Protein AF-A0A955QMR6-F1 (afdb_monomer)

Foldseek 3Di:
DDDDDDDDDPVDAEEAEDEDQDDDPDDDCLVVLVVQVVCCVVPVHHYAYDYPVQVVLLCVLQVVPPVSSVVSSVVVSVVCVVPSDNPDHDDNDPPD

Solvent-accessible surface area (backbone atoms only — not comparable to full-atom values): 6108 Å² total; per-residue (Å²): 133,88,80,78,86,79,86,83,81,79,92,56,75,48,83,44,78,47,78,40,91,70,76,69,90,70,77,88,55,63,65,58,47,50,50,43,51,49,50,24,71,75,67,64,30,46,68,42,73,34,28,62,67,53,51,51,46,45,49,58,66,18,72,84,38,68,71,45,38,53,51,50,52,51,53,50,51,52,50,33,69,72,69,71,48,71,90,72,79,76,78,78,74,84,81,125

Radius of gyration: 14.84 Å; Cα contacts (8 Å, |Δi|>4): 87; chains: 1; bounding box: 34×36×44 Å

Secondary structure (DSSP, 8-state):
--PPPPPP--SS--EEEEEES---SSS--HHHHHHHHHHHHHHS-EEEEEEHHHHHHHHHHTTT-HHHHHHHHHHHHHHHHHH--S----------

Mean predicted aligned error: 5.59 Å

Nearest PDB structures (foldseek):
  2v4u-assembly1_A  TM=4.305E-01  e=6.787E-01  Homo sapiens
  4ist-assembly1_A  TM=3.158E-01  e=4.558E-01  Kluyveromyces lactis
  3p0i-assembly2_B  TM=3.791E-01  e=2.395E+00  Leishmania major
  5i8i-assembly2_D  TM=3.151E-01  e=1.608E+00  Kluyveromyces lactis NRRL Y-1140

Structure (mmCIF, N/CA/C/O backbone):
data_AF-A0A955QMR6-F1
#
_entry.id   AF-A0A955QMR6-F1
#
loop_
_atom_site.group_PDB
_atom_site.id
_atom_site.type_symbol
_atom_site.label_atom_id
_atom_site.label_alt_id
_atom_site.label_comp_id
_atom_site.label_asym_id
_atom_site.label_entity_id
_atom_site.label_seq_id
_atom_site.pdbx_PDB_ins_code
_atom_site.Cartn_x
_atom_site.Cartn_y
_atom_site.Cartn_z
_atom_site.occupancy
_atom_site.B_iso_or_equiv
_atom_site.auth_seq_id
_atom_site.auth_comp_id
_atom_site.auth_asym_id
_atom_site.auth_atom_id
_atom_site.pdbx_PDB_model_num
ATOM 1 N N . MET A 1 1 ? -3.778 -8.065 33.644 1.00 49.91 1 MET A N 1
ATOM 2 C CA . MET A 1 1 ? -4.652 -7.388 32.661 1.00 49.91 1 MET A CA 1
ATOM 3 C C . MET A 1 1 ? -5.503 -8.450 31.983 1.00 49.91 1 MET A C 1
ATOM 5 O O . MET A 1 1 ? -4.929 -9.408 31.484 1.00 49.91 1 MET A O 1
ATOM 9 N N . LYS A 1 2 ? -6.838 -8.349 32.013 1.00 61.84 2 LYS A N 1
ATOM 10 C CA . LYS A 1 2 ? -7.695 -9.175 31.147 1.00 61.84 2 LYS A CA 1
ATOM 11 C C . LYS A 1 2 ? -7.784 -8.448 29.806 1.00 61.84 2 LYS A C 1
ATOM 13 O O . LYS A 1 2 ? -8.230 -7.307 29.782 1.00 61.84 2 LYS A O 1
ATOM 18 N N . GLY A 1 3 ? -7.258 -9.052 28.744 1.00 76.69 3 GLY A N 1
ATOM 19 C CA . GLY A 1 3 ? -7.376 -8.504 27.395 1.00 76.69 3 GLY A CA 1
ATOM 20 C C . GLY A 1 3 ? -8.822 -8.597 26.917 1.00 76.69 3 GLY A C 1
ATOM 21 O O . GLY A 1 3 ? -9.504 -9.576 27.215 1.00 76.69 3 GLY A O 1
ATOM 22 N N . ASN A 1 4 ? -9.284 -7.581 26.195 1.00 82.38 4 ASN A N 1
ATOM 23 C CA . ASN A 1 4 ? -10.567 -7.643 25.505 1.00 82.38 4 ASN A CA 1
ATOM 24 C C . ASN A 1 4 ? -10.408 -8.466 24.223 1.00 82.38 4 ASN A C 1
ATOM 26 O O . ASN A 1 4 ? -9.398 -8.346 23.528 1.00 82.38 4 ASN A O 1
ATOM 30 N N . THR A 1 5 ? -11.402 -9.292 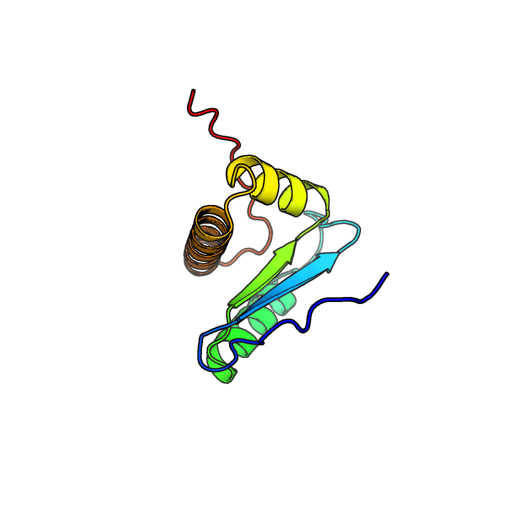23.903 1.00 84.12 5 THR A N 1
ATOM 31 C CA . THR A 1 5 ? -11.444 -10.026 22.636 1.00 84.12 5 THR A CA 1
ATOM 32 C C . THR A 1 5 ? -11.680 -9.042 21.494 1.00 84.12 5 THR A C 1
ATOM 34 O O . THR A 1 5 ? -12.655 -8.293 21.513 1.00 84.12 5 THR A O 1
ATOM 37 N N . LEU A 1 6 ? -10.786 -9.036 20.504 1.00 82.12 6 LEU A N 1
ATOM 38 C CA . LEU A 1 6 ? -10.943 -8.232 19.296 1.00 82.12 6 LEU A CA 1
ATOM 39 C C . LEU A 1 6 ? -11.729 -9.042 18.259 1.00 82.12 6 LEU A C 1
ATOM 41 O O . LEU A 1 6 ? -11.309 -10.140 17.894 1.00 82.12 6 LEU A O 1
ATOM 45 N N . SER A 1 7 ? -12.858 -8.515 17.788 1.00 84.94 7 SER A N 1
ATOM 46 C CA . SER A 1 7 ? -13.572 -9.111 16.656 1.00 84.94 7 SER A CA 1
ATOM 47 C C . SER A 1 7 ? -12.843 -8.752 15.366 1.00 84.94 7 SER A C 1
ATOM 49 O O . SER A 1 7 ? -12.648 -7.572 15.082 1.00 84.94 7 SER A O 1
ATOM 51 N N . LEU A 1 8 ? -12.437 -9.758 14.593 1.00 80.94 8 LEU A N 1
ATOM 52 C CA . LEU A 1 8 ? -11.836 -9.546 13.280 1.00 80.94 8 LEU A CA 1
ATOM 53 C C . LEU A 1 8 ? -12.939 -9.382 12.231 1.00 80.94 8 LEU A C 1
ATOM 55 O O . LEU A 1 8 ? -13.877 -10.175 12.189 1.00 80.94 8 LEU A O 1
ATOM 59 N N . VAL A 1 9 ? -12.805 -8.365 11.385 1.00 83.38 9 VAL A N 1
ATOM 60 C CA . VAL A 1 9 ? -13.647 -8.146 10.203 1.00 83.38 9 VAL A CA 1
ATOM 6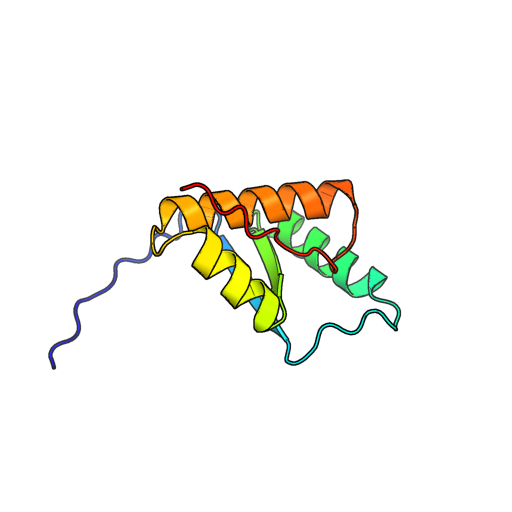1 C C . VAL A 1 9 ? -12.844 -8.646 9.006 1.00 83.38 9 VAL A C 1
ATOM 63 O O . VAL A 1 9 ? -11.831 -8.047 8.655 1.00 83.38 9 VAL A O 1
ATOM 66 N N . LEU A 1 10 ? -13.228 -9.798 8.455 1.00 84.94 10 LEU A N 1
ATOM 67 C CA . LEU A 1 10 ? -12.489 -10.494 7.385 1.00 84.94 10 LEU A CA 1
ATOM 68 C C . LEU A 1 10 ? -13.294 -10.605 6.081 1.00 84.94 10 LEU A C 1
ATOM 70 O O . LEU A 1 10 ? -12.822 -11.191 5.112 1.00 84.94 10 LEU A O 1
ATOM 74 N N . ASP A 1 11 ? -14.514 -10.073 6.067 1.00 89.62 11 ASP A N 1
ATOM 75 C CA . ASP A 1 11 ? -15.421 -10.018 4.918 1.00 89.62 11 ASP A CA 1
ATOM 76 C C . ASP A 1 11 ? -15.228 -8.754 4.061 1.00 89.62 11 ASP A C 1
ATOM 78 O O . ASP A 1 11 ? -15.875 -8.597 3.027 1.00 89.62 11 ASP A O 1
ATOM 82 N N . GLN A 1 12 ? -14.319 -7.867 4.468 1.00 88.69 12 GLN A N 1
ATOM 83 C CA . GLN A 1 12 ? -13.949 -6.650 3.750 1.00 88.69 12 GLN A CA 1
ATOM 84 C C . GLN A 1 12 ? -12.510 -6.746 3.224 1.00 88.69 12 GLN A C 1
ATOM 86 O O . GLN A 1 12 ? -11.692 -7.452 3.823 1.00 88.69 12 GLN A O 1
ATOM 91 N N . PRO A 1 13 ? -12.171 -6.030 2.132 1.00 92.56 13 PRO A N 1
ATOM 92 C CA . PRO A 1 13 ? -10.796 -5.945 1.655 1.00 92.56 13 PRO A CA 1
ATOM 93 C C . PRO A 1 13 ? -9.842 -5.489 2.759 1.00 92.56 13 PRO A C 1
ATOM 95 O O . PRO A 1 13 ? -10.064 -4.473 3.415 1.00 92.56 13 PRO A O 1
ATOM 98 N N . LEU A 1 14 ? -8.758 -6.232 2.949 1.00 93.81 14 LEU A N 1
ATOM 99 C CA . LEU A 1 14 ? -7.767 -5.948 3.979 1.00 93.81 14 LEU A CA 1
ATOM 100 C C . LEU A 1 14 ? -6.661 -5.033 3.451 1.00 93.81 14 LEU A C 1
ATOM 102 O O . LEU A 1 14 ? -6.221 -5.150 2.306 1.00 93.81 14 LEU A O 1
ATOM 106 N N . HIS A 1 15 ? -6.136 -4.188 4.337 1.00 95.19 15 HIS A N 1
ATOM 107 C CA . HIS A 1 15 ? -4.887 -3.464 4.126 1.00 95.19 15 HIS A CA 1
ATOM 108 C C . HIS A 1 15 ? -3.715 -4.271 4.695 1.00 95.19 15 HIS A C 1
ATOM 110 O O . HIS A 1 15 ? -3.532 -4.363 5.908 1.00 95.19 15 HIS A O 1
ATOM 116 N N . CYS A 1 16 ? -2.895 -4.849 3.821 1.00 95.12 16 CYS A N 1
ATOM 117 C CA . CYS A 1 16 ? -1.653 -5.515 4.191 1.00 95.12 16 CYS A CA 1
ATOM 118 C C . CYS A 1 16 ? -0.493 -4.515 4.130 1.00 95.12 16 CYS A C 1
ATOM 120 O O . CYS A 1 16 ? -0.213 -3.953 3.072 1.00 95.12 16 CYS A O 1
ATOM 122 N N . ILE A 1 17 ? 0.180 -4.289 5.259 1.00 95.06 17 ILE A N 1
ATOM 123 C CA . ILE A 1 17 ? 1.326 -3.381 5.358 1.00 95.06 17 ILE A CA 1
ATOM 124 C C . ILE A 1 17 ? 2.604 -4.203 5.500 1.00 95.06 17 ILE A C 1
ATOM 126 O O . ILE A 1 17 ? 2.812 -4.878 6.507 1.00 95.06 17 ILE A O 1
ATOM 130 N N . VAL A 1 18 ? 3.474 -4.106 4.498 1.00 93.94 18 VAL A N 1
ATOM 131 C CA . VAL A 1 18 ? 4.844 -4.611 4.547 1.00 93.94 18 VAL A CA 1
ATOM 132 C C . VAL A 1 18 ? 5.753 -3.453 4.931 1.00 93.94 18 VAL A C 1
ATOM 134 O O . VAL A 1 18 ? 5.853 -2.460 4.207 1.00 93.94 18 VAL A O 1
ATOM 137 N N . LEU A 1 19 ? 6.403 -3.583 6.084 1.00 95.00 19 LEU A N 1
ATOM 138 C CA . LEU A 1 19 ? 7.353 -2.602 6.585 1.00 95.00 19 LEU A CA 1
ATOM 139 C C . LEU A 1 19 ? 8.778 -3.059 6.265 1.00 95.00 19 LEU A C 1
ATOM 141 O O . LEU A 1 19 ? 9.194 -4.134 6.695 1.00 95.00 19 LEU A O 1
ATOM 145 N N . VAL A 1 20 ? 9.522 -2.238 5.531 1.00 91.75 20 VAL A N 1
ATOM 146 C CA . VAL A 1 20 ? 10.949 -2.439 5.257 1.00 91.75 20 VAL A CA 1
ATOM 147 C C . VAL A 1 20 ? 11.788 -1.460 6.068 1.00 91.75 20 VAL A C 1
ATOM 149 O O . VAL A 1 20 ? 11.328 -0.373 6.416 1.00 91.75 20 VAL A O 1
ATOM 152 N N . ALA A 1 21 ? 13.023 -1.852 6.388 1.00 87.00 21 ALA A N 1
ATOM 153 C CA . ALA A 1 21 ? 13.942 -0.991 7.129 1.00 87.00 21 ALA A CA 1
ATOM 154 C C . ALA A 1 21 ? 14.251 0.294 6.345 1.00 87.00 21 ALA A C 1
ATOM 156 O O . ALA A 1 21 ? 14.159 1.389 6.892 1.00 87.00 21 ALA A O 1
ATOM 157 N N . GLU A 1 22 ? 14.547 0.151 5.051 1.00 82.12 22 GLU A N 1
ATOM 158 C CA . GLU A 1 22 ? 14.855 1.256 4.149 1.00 82.12 22 GLU A CA 1
ATOM 159 C C . GLU A 1 22 ? 14.253 0.991 2.769 1.00 82.12 22 GLU A C 1
ATOM 161 O O . GLU A 1 22 ? 14.306 -0.131 2.258 1.00 82.12 22 GLU A O 1
ATOM 166 N N . LEU A 1 23 ? 13.690 2.034 2.157 1.00 86.00 23 LEU A N 1
ATOM 167 C CA . LEU A 1 23 ? 13.174 1.995 0.792 1.00 86.00 23 LEU A CA 1
ATOM 168 C C . LEU A 1 23 ? 14.099 2.801 -0.127 1.00 86.00 23 LEU A C 1
ATOM 170 O O . LEU A 1 23 ? 13.830 3.961 -0.460 1.00 86.00 23 LEU A O 1
ATOM 174 N N . MET A 1 24 ? 15.220 2.185 -0.502 1.00 83.56 24 MET A N 1
ATOM 175 C CA . MET A 1 24 ? 16.226 2.830 -1.346 1.00 83.56 24 MET A CA 1
ATOM 176 C C . MET A 1 24 ? 15.634 3.236 -2.697 1.00 83.56 24 MET A C 1
ATOM 178 O O . MET A 1 24 ? 14.833 2.513 -3.285 1.00 83.56 24 MET A O 1
ATOM 182 N N . HIS A 1 25 ? 16.003 4.423 -3.180 1.00 79.88 25 HIS A N 1
ATOM 183 C CA . HIS A 1 25 ? 15.585 4.917 -4.503 1.00 79.88 25 HIS A CA 1
ATOM 184 C C . HIS A 1 25 ? 16.389 4.274 -5.637 1.00 79.88 25 HIS A C 1
ATOM 186 O O . HIS A 1 25 ? 16.013 4.358 -6.802 1.00 79.88 25 HIS A O 1
ATOM 192 N N . GLU A 1 26 ? 17.484 3.616 -5.274 1.00 78.19 26 GLU A N 1
ATOM 193 C CA . GLU A 1 26 ? 18.340 2.841 -6.153 1.00 78.19 26 GLU A CA 1
ATOM 194 C C . GLU A 1 26 ? 17.857 1.383 -6.202 1.00 78.19 26 GLU A C 1
ATOM 196 O O . GLU A 1 26 ? 17.267 0.874 -5.24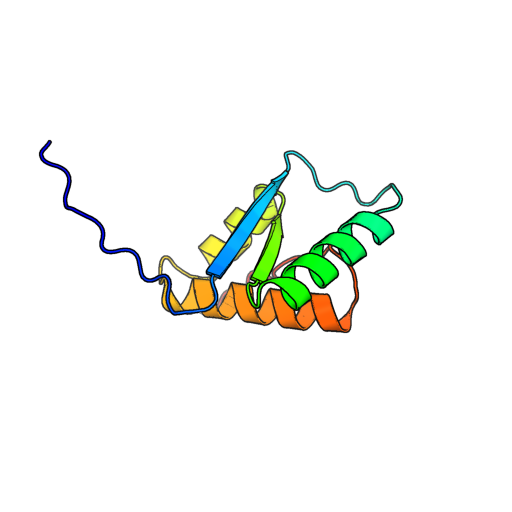4 1.00 78.19 26 GLU A O 1
ATOM 201 N N . GLY A 1 27 ? 18.114 0.710 -7.325 1.00 76.25 27 GLY A N 1
ATOM 202 C CA . GLY A 1 27 ? 17.706 -0.676 -7.570 1.00 76.25 27 GLY A CA 1
ATOM 203 C C . GLY A 1 27 ? 16.486 -0.818 -8.485 1.00 76.25 27 GLY A C 1
ATOM 204 O O . GLY A 1 27 ? 15.716 0.121 -8.687 1.00 76.25 27 GLY A O 1
ATOM 205 N N . ASP A 1 28 ? 16.328 -2.011 -9.064 1.00 81.00 28 ASP A N 1
ATOM 206 C CA . ASP A 1 28 ? 15.154 -2.358 -9.866 1.00 81.00 28 ASP A CA 1
ATOM 207 C C . ASP A 1 28 ? 14.026 -2.846 -8.955 1.00 81.00 28 ASP A C 1
ATOM 209 O O . ASP A 1 28 ? 14.019 -3.973 -8.458 1.00 81.00 28 ASP A O 1
ATOM 213 N N . TRP A 1 29 ? 13.064 -1.958 -8.735 1.00 90.31 29 T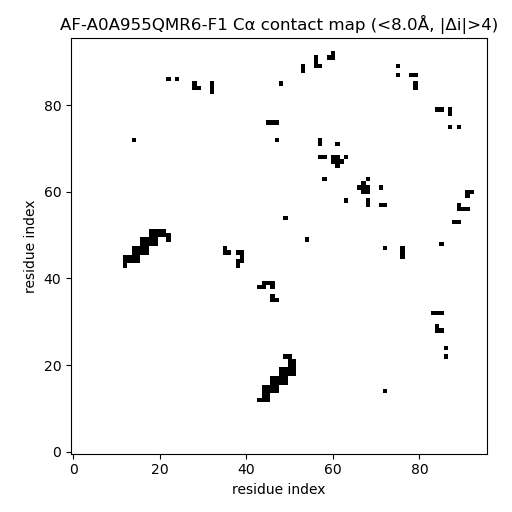RP A N 1
ATOM 214 C CA . TRP A 1 29 ? 11.872 -2.227 -7.942 1.00 90.31 29 TRP A CA 1
ATOM 215 C C . TRP A 1 29 ? 10.666 -2.647 -8.793 1.00 90.31 29 TRP A C 1
ATOM 217 O O . TRP A 1 29 ? 9.573 -2.839 -8.254 1.00 90.31 29 TRP A O 1
ATOM 227 N N . GLY A 1 30 ? 10.844 -2.807 -10.109 1.00 91.94 30 GLY A N 1
ATOM 228 C CA . GLY A 1 30 ? 9.774 -3.162 -11.038 1.00 91.94 30 GLY A CA 1
ATOM 229 C C . GLY A 1 30 ? 9.151 -4.521 -10.729 1.00 91.94 30 GLY A C 1
ATOM 230 O O . GLY A 1 30 ? 7.929 -4.658 -10.740 1.00 91.94 30 GLY A O 1
ATOM 231 N N . GLU A 1 31 ? 9.961 -5.516 -10.361 1.00 92.94 31 GLU A N 1
ATOM 232 C CA . GLU A 1 31 ? 9.431 -6.827 -9.963 1.00 92.94 31 GLU A CA 1
ATOM 233 C C . GLU A 1 31 ? 8.619 -6.748 -8.661 1.00 92.94 31 GLU 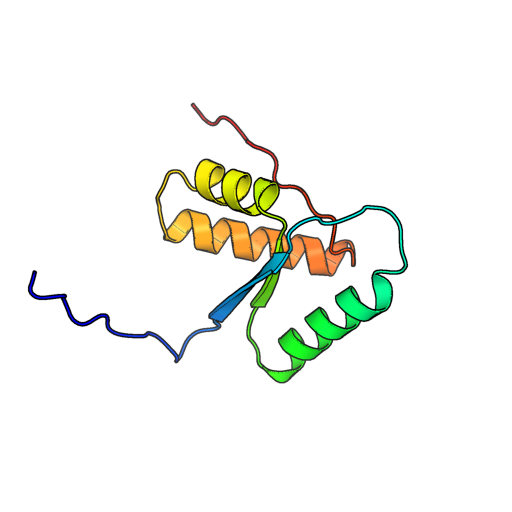A C 1
ATOM 235 O O . GLU A 1 31 ? 7.567 -7.376 -8.557 1.00 92.94 31 GLU A O 1
ATOM 240 N N . VAL A 1 32 ? 9.021 -5.912 -7.698 1.00 93.00 32 VAL A N 1
ATOM 241 C CA . VAL A 1 32 ? 8.254 -5.713 -6.455 1.00 93.00 32 VAL A CA 1
ATOM 242 C C . VAL A 1 32 ? 6.922 -5.012 -6.734 1.00 93.00 32 VAL A C 1
ATOM 244 O O . VAL A 1 32 ? 5.886 -5.456 -6.239 1.00 93.00 32 VAL A O 1
ATOM 247 N N . GLU A 1 33 ? 6.913 -3.960 -7.562 1.00 95.44 33 GLU A N 1
ATOM 248 C CA . GLU A 1 33 ? 5.674 -3.303 -8.018 1.00 95.44 33 GLU A CA 1
ATOM 249 C C . GLU A 1 33 ? 4.712 -4.309 -8.659 1.00 95.44 33 GLU A C 1
ATOM 251 O O . GLU A 1 33 ? 3.528 -4.373 -8.304 1.00 95.44 33 GLU A O 1
ATOM 256 N N . LYS A 1 34 ? 5.238 -5.144 -9.554 1.00 95.56 34 LYS A N 1
ATOM 257 C CA . LYS A 1 34 ? 4.472 -6.158 -10.270 1.00 95.56 34 LYS A CA 1
ATOM 258 C C . LYS A 1 34 ? 3.915 -7.218 -9.326 1.00 95.56 34 LYS A C 1
ATOM 260 O O . LYS A 1 34 ? 2.731 -7.543 -9.429 1.00 95.56 34 LYS A O 1
ATOM 265 N N . MET A 1 35 ? 4.722 -7.721 -8.391 1.00 95.31 35 MET A N 1
ATOM 266 C CA . MET A 1 35 ? 4.287 -8.686 -7.377 1.00 95.31 35 MET A CA 1
ATOM 267 C C . MET A 1 35 ? 3.165 -8.118 -6.502 1.00 95.31 35 MET A C 1
ATOM 269 O O . MET A 1 35 ? 2.162 -8.798 -6.285 1.00 95.31 35 MET A O 1
ATOM 273 N N . LEU A 1 36 ? 3.282 -6.862 -6.056 1.00 95.62 36 LEU A N 1
ATOM 274 C CA . LEU A 1 36 ? 2.243 -6.199 -5.261 1.00 95.62 36 LEU A CA 1
ATOM 275 C C . LEU A 1 36 ? 0.922 -6.114 -6.032 1.00 95.62 36 LEU A C 1
ATOM 277 O O . LEU A 1 36 ? -0.130 -6.476 -5.506 1.00 95.62 36 LEU A O 1
ATOM 281 N N . ARG A 1 37 ? 0.959 -5.705 -7.304 1.00 95.94 37 ARG A N 1
ATOM 282 C CA . ARG A 1 37 ? -0.249 -5.641 -8.142 1.00 95.94 37 ARG A CA 1
ATOM 283 C C . ARG A 1 37 ? -0.859 -7.003 -8.424 1.00 95.94 37 ARG A C 1
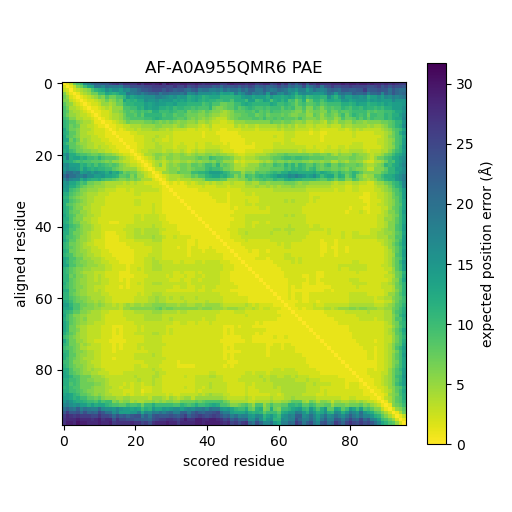ATOM 285 O O . ARG A 1 37 ? -2.085 -7.128 -8.430 1.00 95.94 37 ARG A O 1
ATOM 292 N N . GLN A 1 38 ? -0.031 -8.010 -8.683 1.00 96.62 38 GLN A N 1
ATOM 293 C CA . GLN A 1 38 ? -0.505 -9.378 -8.870 1.00 96.62 38 GLN A CA 1
ATOM 294 C C . GLN A 1 38 ? -1.207 -9.879 -7.606 1.00 96.62 38 GLN A C 1
ATOM 296 O O . GLN A 1 38 ? -2.328 -10.372 -7.708 1.00 96.62 38 GLN A O 1
ATOM 301 N N . ALA A 1 39 ? -0.620 -9.659 -6.426 1.00 95.75 39 ALA A N 1
ATOM 302 C CA . ALA A 1 39 ? -1.229 -10.023 -5.149 1.00 95.75 39 ALA A CA 1
ATOM 303 C C . ALA A 1 39 ? -2.567 -9.302 -4.917 1.00 95.75 39 ALA A C 1
ATOM 305 O O . ALA A 1 39 ? -3.554 -9.944 -4.552 1.00 95.75 39 ALA A O 1
ATOM 306 N N . MET A 1 40 ? -2.643 -7.995 -5.197 1.00 95.94 40 MET A N 1
ATOM 307 C CA . MET A 1 40 ? -3.904 -7.246 -5.115 1.00 95.94 40 MET A CA 1
ATOM 308 C C . MET A 1 40 ? -4.971 -7.823 -6.052 1.00 95.94 40 MET A C 1
ATOM 310 O O . MET A 1 40 ? -6.109 -8.035 -5.646 1.00 95.94 40 MET A O 1
ATOM 314 N N . THR A 1 41 ? -4.596 -8.133 -7.295 1.00 95.94 41 THR A N 1
ATOM 315 C CA . THR A 1 41 ? -5.522 -8.675 -8.304 1.00 95.94 41 THR A CA 1
ATOM 316 C C . THR A 1 41 ? -6.022 -10.070 -7.927 1.00 95.94 41 THR A C 1
ATOM 318 O O . THR A 1 41 ? -7.191 -10.381 -8.128 1.00 95.94 41 THR A O 1
ATOM 321 N N . GLN A 1 42 ? -5.148 -10.918 -7.382 1.00 97.25 42 GLN A N 1
ATOM 322 C CA . GLN A 1 42 ? -5.478 -12.300 -7.023 1.00 97.25 42 GLN A CA 1
ATOM 323 C C . GLN A 1 42 ? -6.320 -12.404 -5.750 1.00 97.25 42 GLN A C 1
ATOM 325 O O . GLN A 1 42 ? -7.118 -13.328 -5.626 1.00 97.25 42 GLN A O 1
ATOM 330 N N . THR A 1 43 ? -6.128 -11.491 -4.798 1.00 95.31 43 THR A N 1
ATOM 331 C CA . THR A 1 43 ? -6.746 -11.590 -3.465 1.00 95.31 43 THR A CA 1
ATOM 332 C C . THR A 1 43 ? -7.892 -10.609 -3.241 1.00 95.31 43 THR A C 1
ATOM 334 O O . THR A 1 43 ? -8.675 -10.809 -2.319 1.00 95.31 43 THR A O 1
ATOM 337 N N . GLY A 1 44 ? -7.977 -9.535 -4.031 1.00 94.56 44 GLY A N 1
ATOM 338 C CA . GLY A 1 44 ? -8.894 -8.421 -3.781 1.00 94.56 44 GLY A CA 1
ATOM 339 C C . GLY A 1 44 ? -8.494 -7.522 -2.602 1.00 94.56 44 GLY A C 1
ATOM 340 O O . GLY A 1 44 ? -9.227 -6.589 -2.290 1.00 94.56 44 GLY A O 1
ATOM 341 N N . ASN A 1 45 ? -7.348 -7.776 -1.959 1.00 95.69 45 ASN A N 1
ATOM 342 C CA . ASN A 1 45 ? -6.829 -6.984 -0.841 1.00 95.69 45 ASN A CA 1
ATOM 343 C C . ASN A 1 45 ? -5.847 -5.900 -1.313 1.00 95.69 45 ASN A C 1
ATOM 345 O O . ASN A 1 45 ? -5.293 -5.972 -2.410 1.00 95.69 45 ASN A O 1
ATOM 349 N N . PHE A 1 46 ? -5.568 -4.919 -0.455 1.00 96.50 46 PHE A N 1
ATOM 350 C CA . PHE A 1 46 ? -4.641 -3.822 -0.732 1.00 96.50 46 PHE A CA 1
ATOM 351 C C . PHE A 1 46 ? -3.285 -4.067 -0.073 1.00 96.50 46 PHE A C 1
ATOM 353 O O . PHE A 1 46 ? -3.192 -4.149 1.149 1.00 96.50 46 PHE A O 1
ATOM 360 N N . PHE A 1 47 ? -2.218 -4.132 -0.867 1.00 96.50 47 PHE A N 1
ATOM 361 C CA . PHE A 1 47 ? -0.855 -4.328 -0.372 1.00 96.50 47 PHE A CA 1
ATOM 362 C C . PHE A 1 47 ? -0.053 -3.031 -0.417 1.00 96.50 47 PHE A C 1
ATOM 364 O O . PHE A 1 47 ? 0.067 -2.384 -1.453 1.00 96.50 47 PHE A O 1
ATOM 371 N N . HIS A 1 48 ? 0.544 -2.662 0.707 1.00 95.44 48 HIS A N 1
ATOM 372 C CA . HIS A 1 48 ? 1.310 -1.434 0.843 1.00 95.44 48 HIS A CA 1
ATOM 373 C C . HIS A 1 48 ? 2.729 -1.766 1.259 1.00 95.44 48 HIS A C 1
ATOM 375 O O . HIS A 1 48 ? 2.939 -2.515 2.212 1.00 95.44 48 HIS A O 1
ATOM 381 N N . LEU A 1 49 ? 3.693 -1.162 0.574 1.00 95.00 49 LEU A N 1
ATOM 382 C CA . LEU A 1 49 ? 5.085 -1.171 0.991 1.00 95.00 49 LEU A CA 1
ATOM 383 C C . LEU A 1 49 ? 5.436 0.190 1.594 1.00 95.00 49 LEU A C 1
ATOM 385 O O . LEU A 1 49 ? 5.177 1.238 0.986 1.00 95.00 49 LEU A O 1
ATOM 389 N N . PHE A 1 50 ? 6.009 0.148 2.790 1.00 94.81 50 PHE A N 1
ATOM 390 C CA . PHE A 1 50 ? 6.381 1.311 3.581 1.00 94.81 50 PHE A CA 1
ATOM 391 C C . PHE A 1 50 ? 7.781 1.136 4.156 1.00 94.81 50 PHE A C 1
ATOM 393 O O . PHE A 1 50 ? 8.132 0.043 4.589 1.00 94.81 50 PHE A O 1
ATOM 400 N N . ASP A 1 51 ? 8.538 2.226 4.243 1.00 93.00 51 ASP A N 1
ATOM 401 C CA . ASP A 1 51 ? 9.527 2.352 5.310 1.00 93.00 51 ASP A CA 1
ATOM 402 C C . ASP A 1 51 ? 8.874 2.964 6.560 1.00 93.00 51 ASP A C 1
ATOM 404 O O . ASP A 1 51 ? 7.726 3.431 6.538 1.00 93.00 51 ASP A O 1
ATOM 408 N N . LEU A 1 52 ? 9.597 2.934 7.680 1.00 92.50 52 LEU A N 1
ATOM 409 C CA . LEU A 1 52 ? 9.078 3.421 8.959 1.00 92.50 52 LEU A CA 1
ATOM 410 C C . LEU A 1 52 ? 8.696 4.902 8.911 1.00 92.50 52 LEU A C 1
ATOM 412 O O . LEU A 1 52 ? 7.688 5.299 9.500 1.00 92.50 52 LEU A O 1
ATOM 416 N N . GLU A 1 53 ? 9.472 5.713 8.197 1.00 91.62 53 GLU A N 1
ATOM 417 C CA . GLU A 1 53 ? 9.207 7.140 8.077 1.00 91.62 53 GLU A CA 1
ATOM 418 C C . GLU A 1 53 ? 7.860 7.405 7.394 1.00 91.62 53 GLU A C 1
ATOM 420 O O . GLU A 1 53 ? 7.047 8.183 7.902 1.00 91.62 53 GLU A O 1
ATOM 425 N N . GLU A 1 54 ? 7.592 6.740 6.272 1.00 92.25 54 GLU A N 1
ATOM 426 C CA . GLU A 1 54 ? 6.342 6.912 5.540 1.00 92.25 54 GLU A CA 1
ATOM 427 C C . GLU A 1 54 ? 5.133 6.417 6.336 1.00 92.25 54 GLU A C 1
ATOM 429 O O . GLU A 1 54 ? 4.107 7.101 6.370 1.00 92.25 54 GLU A O 1
ATOM 434 N N . LEU A 1 55 ? 5.249 5.277 7.027 1.00 93.62 55 LEU A N 1
ATOM 435 C CA . LEU A 1 55 ? 4.164 4.785 7.877 1.00 93.62 55 LEU A CA 1
ATOM 436 C C . LEU A 1 55 ? 3.834 5.796 8.987 1.00 93.62 55 LEU A C 1
ATOM 438 O O . LEU A 1 55 ? 2.664 6.105 9.219 1.00 93.62 55 LEU A O 1
ATOM 442 N N . ILE A 1 56 ? 4.854 6.369 9.635 1.00 93.00 56 ILE A N 1
ATOM 443 C CA . ILE A 1 56 ? 4.666 7.403 10.661 1.00 93.00 56 ILE A CA 1
ATOM 444 C C . ILE A 1 56 ? 4.013 8.656 10.068 1.00 93.00 56 ILE A C 1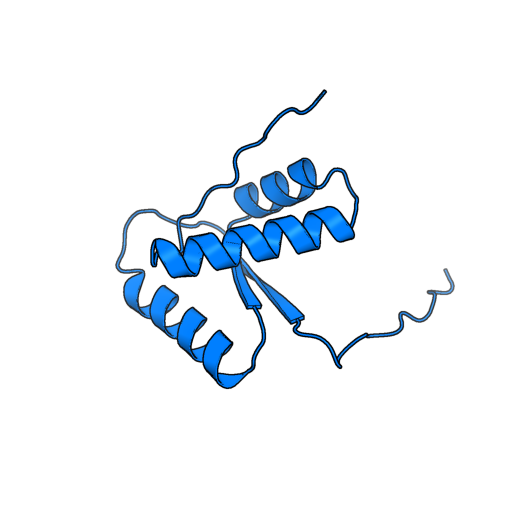
ATOM 446 O O . ILE A 1 56 ? 3.117 9.227 10.695 1.00 93.00 56 ILE A O 1
ATOM 450 N N . ARG A 1 57 ? 4.429 9.099 8.875 1.00 93.19 57 ARG A N 1
ATOM 451 C CA . ARG A 1 57 ? 3.810 10.248 8.190 1.00 93.19 57 ARG A CA 1
ATOM 452 C C . ARG A 1 57 ? 2.324 10.002 7.935 1.00 93.19 57 ARG A C 1
ATOM 454 O O . ARG A 1 57 ? 1.515 10.877 8.239 1.00 93.19 57 ARG A O 1
ATOM 461 N N . LEU A 1 58 ? 1.963 8.812 7.455 1.00 93.88 58 LEU A N 1
ATOM 462 C CA . LEU A 1 58 ? 0.573 8.437 7.193 1.00 93.88 58 LEU A CA 1
ATOM 463 C C . LEU A 1 58 ? -0.265 8.399 8.480 1.00 93.88 58 LEU A C 1
ATOM 465 O O . LEU A 1 58 ? -1.373 8.935 8.520 1.00 93.88 58 LEU A O 1
ATOM 469 N N . LEU A 1 59 ? 0.280 7.826 9.559 1.00 94.00 59 LEU A N 1
ATOM 470 C CA . LEU A 1 59 ? -0.373 7.798 10.872 1.00 94.00 59 LEU A CA 1
ATOM 471 C C . LEU A 1 59 ? -0.601 9.212 11.422 1.00 94.00 59 LEU A C 1
ATOM 473 O O . LEU A 1 59 ? -1.696 9.518 11.896 1.00 94.00 59 LEU A O 1
ATOM 477 N N . LYS A 1 60 ? 0.397 10.098 11.306 1.00 93.12 60 LYS A N 1
ATOM 478 C CA . LYS A 1 60 ? 0.280 11.510 11.705 1.00 93.12 60 LYS A CA 1
ATOM 479 C C . LYS A 1 60 ? -0.783 12.244 10.892 1.00 93.12 60 LYS A C 1
ATOM 481 O O . LYS 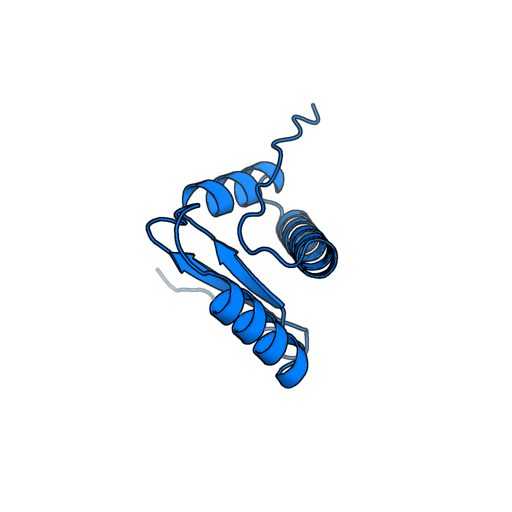A 1 60 ? -1.625 12.914 11.480 1.00 93.12 60 LYS A O 1
ATOM 486 N N . ALA A 1 61 ? -0.791 12.068 9.569 1.00 91.75 61 ALA A N 1
ATOM 487 C CA . ALA A 1 61 ? -1.803 12.653 8.686 1.00 91.75 61 ALA A CA 1
ATOM 488 C C . ALA A 1 61 ? -3.228 12.159 8.999 1.00 91.75 61 ALA A C 1
ATOM 490 O O . ALA A 1 61 ? -4.205 12.831 8.6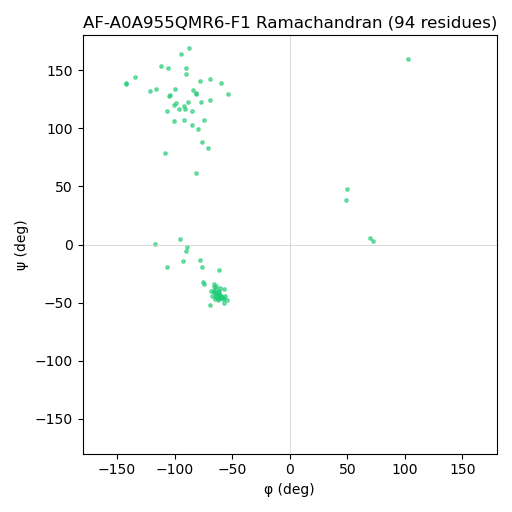83 1.00 91.75 61 ALA A O 1
ATOM 491 N N . SER A 1 62 ? -3.348 11.002 9.650 1.00 94.31 62 SER A N 1
ATOM 492 C CA . SER A 1 62 ? -4.630 10.414 10.044 1.00 94.31 62 SER A CA 1
ATOM 493 C C . SER A 1 62 ? -5.102 10.860 11.432 1.00 94.31 62 SER A C 1
ATOM 495 O O . SER A 1 62 ? -6.209 10.520 11.833 1.00 94.31 62 SER A O 1
ATOM 497 N N . ASN A 1 63 ? -4.289 11.617 12.181 1.00 92.06 63 ASN A N 1
ATOM 498 C CA . ASN A 1 63 ? -4.620 12.171 13.500 1.00 92.06 63 ASN A CA 1
ATOM 499 C C . ASN A 1 63 ? -5.224 11.146 14.490 1.00 92.06 63 ASN A C 1
ATOM 501 O O . ASN A 1 63 ? -6.174 11.440 15.214 1.00 92.06 63 ASN A O 1
ATOM 505 N N . GLY A 1 64 ? -4.722 9.906 14.469 1.00 89.38 64 GLY A N 1
ATOM 506 C CA . GLY A 1 64 ? -5.211 8.815 15.324 1.00 89.38 64 GLY A CA 1
ATOM 507 C C . GLY A 1 64 ? -6.616 8.294 14.992 1.00 89.38 64 GLY A C 1
ATOM 508 O O . GLY A 1 64 ? -7.123 7.442 15.719 1.00 89.38 64 GLY A O 1
ATOM 509 N N . LYS A 1 65 ? -7.241 8.777 13.912 1.00 94.75 65 LYS A N 1
ATOM 510 C CA . LYS A 1 65 ? -8.574 8.368 13.464 1.00 94.75 65 LYS A CA 1
ATOM 511 C C . LYS A 1 65 ? -8.479 7.196 12.478 1.00 94.75 65 LYS A C 1
ATOM 513 O O . LYS A 1 65 ? -7.901 7.378 11.400 1.00 94.75 65 LYS A O 1
ATOM 518 N N . PRO A 1 66 ? -9.023 6.007 12.805 1.00 92.69 66 PRO A N 1
ATOM 519 C CA . PRO A 1 66 ? -8.949 4.833 11.933 1.00 92.69 66 PRO A CA 1
ATOM 520 C C . PRO A 1 66 ? -9.536 5.066 10.537 1.00 92.69 66 PRO A C 1
ATOM 522 O O . PRO A 1 66 ? -8.955 4.629 9.549 1.00 92.69 66 PRO A O 1
ATOM 525 N N . GLU A 1 67 ? -10.636 5.813 10.437 1.00 94.62 67 GLU A N 1
ATOM 526 C CA . GLU A 1 67 ? -11.303 6.129 9.173 1.00 94.62 67 GLU A CA 1
ATOM 527 C C . GLU A 1 67 ? -10.446 7.009 8.253 1.00 94.62 67 GLU A C 1
ATOM 529 O O . GLU A 1 67 ? -10.460 6.842 7.034 1.00 94.62 67 GLU A O 1
ATOM 534 N N . LEU A 1 68 ? -9.647 7.917 8.825 1.00 95.62 68 LEU A N 1
ATOM 535 C CA . LEU A 1 68 ? -8.704 8.719 8.047 1.00 95.62 68 LEU A CA 1
ATOM 536 C C . LEU A 1 68 ? -7.496 7.886 7.620 1.00 95.62 68 LEU A C 1
ATOM 538 O O . LEU A 1 68 ? -6.972 8.094 6.528 1.00 95.62 68 LEU A O 1
ATOM 542 N N . PHE A 1 69 ? -7.067 6.936 8.451 1.00 95.44 69 PHE A N 1
ATOM 543 C CA . PHE A 1 69 ? -5.976 6.030 8.108 1.00 95.44 69 PHE A CA 1
ATOM 544 C C . PHE A 1 69 ? -6.346 5.120 6.938 1.00 95.44 69 PHE A C 1
ATOM 546 O O . PHE A 1 69 ? -5.588 5.041 5.970 1.00 95.44 69 PHE A O 1
ATOM 553 N N . ASP A 1 70 ? -7.538 4.525 6.980 1.00 95.06 70 ASP A N 1
ATOM 554 C CA . ASP A 1 70 ? -8.108 3.743 5.881 1.00 95.06 70 ASP A CA 1
ATOM 555 C C . ASP A 1 70 ? -8.208 4.572 4.587 1.00 95.06 70 ASP A C 1
ATOM 557 O O . ASP A 1 70 ? -7.643 4.208 3.551 1.00 95.06 70 ASP A O 1
ATOM 561 N N . PHE A 1 71 ? -8.796 5.771 4.671 1.00 95.56 71 PHE A N 1
ATOM 562 C CA . PHE A 1 71 ? -8.895 6.698 3.542 1.00 95.56 71 PHE A CA 1
ATOM 563 C C . PHE A 1 71 ? -7.527 7.045 2.931 1.00 95.56 71 PHE A C 1
ATOM 565 O O . PHE A 1 71 ? -7.358 7.046 1.706 1.00 95.56 71 PHE A O 1
ATOM 572 N N . ASN A 1 72 ? -6.531 7.323 3.772 1.00 95.62 72 ASN A N 1
ATOM 573 C CA . ASN A 1 72 ? -5.184 7.668 3.333 1.00 95.62 72 ASN A CA 1
ATOM 574 C C . ASN A 1 72 ? -4.470 6.473 2.679 1.00 95.62 72 ASN A C 1
ATOM 576 O O . ASN A 1 72 ? -3.827 6.644 1.638 1.00 95.62 72 ASN A O 1
ATOM 580 N N . LEU A 1 73 ? -4.630 5.261 3.220 1.00 95.94 73 LEU A N 1
ATOM 581 C CA . LEU A 1 73 ? -4.136 4.031 2.594 1.00 95.94 73 LEU A CA 1
ATOM 582 C C . LEU A 1 73 ? -4.788 3.802 1.225 1.00 95.94 73 LEU A C 1
ATOM 584 O O . LEU A 1 73 ? -4.100 3.488 0.252 1.00 95.94 73 LEU A O 1
ATOM 588 N N . MET A 1 74 ? -6.098 4.014 1.114 1.00 95.81 74 MET A N 1
ATOM 589 C CA . MET A 1 74 ? -6.817 3.891 -0.153 1.00 95.81 74 MET A CA 1
ATOM 590 C C . MET A 1 74 ? -6.336 4.901 -1.198 1.00 95.81 74 MET A C 1
ATOM 592 O O . MET A 1 74 ? -6.089 4.531 -2.348 1.00 95.81 74 MET A O 1
ATOM 596 N N . ASN A 1 75 ? -6.137 6.165 -0.819 1.00 95.38 75 ASN A N 1
ATOM 597 C CA . ASN A 1 75 ? -5.593 7.176 -1.730 1.00 95.38 75 ASN A CA 1
ATOM 598 C C . ASN A 1 75 ? -4.160 6.863 -2.160 1.00 95.38 75 ASN A C 1
ATOM 600 O O . ASN A 1 75 ? -3.824 7.034 -3.333 1.00 95.38 75 ASN A O 1
ATOM 604 N N . ARG A 1 76 ? -3.332 6.340 -1.250 1.00 94.44 76 ARG A N 1
ATOM 605 C CA . ARG A 1 76 ? -2.001 5.840 -1.600 1.00 94.44 76 ARG A CA 1
ATOM 606 C C . ARG A 1 76 ? -2.082 4.711 -2.626 1.00 94.44 76 ARG A C 1
ATOM 608 O O . ARG A 1 76 ? -1.341 4.744 -3.602 1.00 94.44 76 ARG A O 1
ATOM 615 N N . CYS A 1 77 ? -2.989 3.750 -2.449 1.00 95.12 77 CYS A N 1
ATOM 616 C CA . CYS A 1 77 ? -3.192 2.657 -3.406 1.00 95.12 77 CYS A CA 1
ATOM 617 C C . CYS A 1 77 ? -3.650 3.154 -4.785 1.00 95.12 77 CYS A C 1
ATOM 619 O O . CYS A 1 77 ? -3.133 2.694 -5.803 1.00 95.12 77 CYS A O 1
ATOM 621 N N . LYS A 1 78 ? -4.555 4.140 -4.840 1.00 95.19 78 LYS A N 1
ATOM 622 C CA . LYS A 1 78 ? -4.917 4.804 -6.107 1.00 95.19 78 LYS A CA 1
ATOM 623 C C . LYS A 1 78 ? -3.687 5.425 -6.759 1.00 95.19 78 LYS A C 1
ATOM 625 O O . LYS A 1 78 ? -3.427 5.183 -7.934 1.00 95.19 78 LYS A O 1
ATOM 630 N N . LYS A 1 79 ? -2.882 6.148 -5.975 1.00 95.19 79 LYS A N 1
ATOM 631 C CA . LYS A 1 79 ? -1.662 6.773 -6.483 1.00 95.19 79 LYS A CA 1
ATOM 632 C C . LYS A 1 79 ? -0.664 5.743 -7.005 1.00 95.19 79 LYS A C 1
ATOM 634 O O . LYS A 1 79 ? -0.095 5.951 -8.069 1.00 95.19 79 LYS A O 1
ATOM 639 N N . PHE A 1 80 ? -0.501 4.627 -6.300 1.00 94.88 80 PHE A N 1
ATOM 640 C CA . PHE A 1 80 ? 0.310 3.483 -6.720 1.00 94.88 80 PHE A CA 1
ATOM 641 C C . PHE A 1 80 ? -0.133 2.922 -8.069 1.00 94.88 80 PHE A C 1
ATOM 643 O O . PHE A 1 80 ? 0.704 2.741 -8.952 1.00 94.88 80 PHE A O 1
ATOM 650 N N . ALA A 1 81 ? -1.437 2.733 -8.271 1.00 93.19 81 ALA A N 1
ATOM 651 C CA . ALA A 1 81 ? -1.971 2.273 -9.548 1.00 93.19 81 ALA A CA 1
ATOM 652 C C . ALA A 1 81 ? -1.728 3.274 -10.697 1.00 93.19 81 ALA A C 1
ATOM 654 O O . ALA A 1 81 ? -1.467 2.852 -11.825 1.00 93.19 81 ALA A O 1
ATOM 655 N N . GLU A 1 82 ? -1.786 4.581 -10.415 1.00 95.06 82 GLU A N 1
ATOM 656 C CA . GLU A 1 82 ? -1.521 5.643 -11.396 1.00 95.06 82 GLU A CA 1
ATOM 657 C C . GLU A 1 82 ? -0.050 5.704 -11.815 1.00 95.06 82 GLU A C 1
ATOM 659 O O . GLU A 1 82 ? 0.254 5.731 -13.006 1.00 95.06 82 GLU A O 1
ATOM 664 N N . VAL A 1 83 ? 0.865 5.766 -10.841 1.00 94.56 83 VAL A N 1
ATOM 665 C CA . VAL A 1 83 ? 2.284 6.061 -11.105 1.00 94.56 83 VAL A CA 1
ATOM 666 C C . VAL A 1 83 ? 3.137 4.812 -11.294 1.00 94.56 83 VAL A C 1
ATOM 668 O O . VAL A 1 83 ? 4.262 4.931 -11.769 1.00 94.56 83 VAL A O 1
ATOM 671 N N . ARG A 1 84 ? 2.620 3.631 -10.922 1.00 92.69 84 ARG A N 1
ATOM 672 C CA . ARG A 1 84 ? 3.322 2.337 -10.984 1.00 92.69 84 ARG A CA 1
ATOM 673 C C . ARG A 1 84 ? 4.707 2.385 -10.344 1.00 92.69 84 ARG A C 1
ATOM 675 O O . ARG A 1 84 ? 5.700 1.945 -10.914 1.00 92.69 84 ARG A O 1
ATOM 682 N N . SER A 1 85 ? 4.763 2.959 -9.148 1.00 91.50 85 SER A N 1
ATOM 683 C CA . SER A 1 85 ? 5.977 3.040 -8.344 1.00 91.50 85 SER A CA 1
ATOM 684 C C . SER A 1 85 ? 5.642 2.860 -6.873 1.00 91.50 85 SER A C 1
ATOM 686 O O . SER A 1 85 ? 4.661 3.413 -6.378 1.00 91.50 85 SER A O 1
ATOM 688 N N . ILE A 1 86 ? 6.478 2.098 -6.174 1.00 91.62 86 ILE A N 1
ATOM 689 C CA . ILE A 1 86 ? 6.399 1.892 -4.723 1.00 91.62 86 ILE A CA 1
ATOM 690 C C . ILE A 1 86 ? 6.920 3.104 -3.931 1.00 91.62 86 ILE A C 1
ATOM 692 O O . ILE A 1 86 ? 6.582 3.264 -2.756 1.00 91.62 86 ILE A O 1
ATOM 696 N N . HIS A 1 87 ? 7.708 3.985 -4.562 1.00 91.62 87 HIS A N 1
ATOM 697 C CA . HIS A 1 87 ? 8.310 5.170 -3.941 1.00 91.62 87 HIS A CA 1
ATOM 698 C C . HIS A 1 87 ? 7.321 6.333 -3.875 1.00 91.62 87 HIS A C 1
ATOM 700 O O . HIS A 1 87 ? 7.521 7.400 -4.450 1.00 91.62 87 HIS A O 1
ATOM 706 N N . ILE A 1 88 ? 6.224 6.124 -3.158 1.00 89.75 88 ILE A N 1
ATOM 707 C CA . ILE A 1 88 ? 5.223 7.159 -2.900 1.00 89.75 88 ILE A CA 1
ATOM 708 C C . ILE A 1 88 ? 5.459 7.718 -1.505 1.00 89.75 88 ILE A C 1
ATOM 710 O O . ILE A 1 88 ? 5.627 6.955 -0.550 1.00 89.75 88 ILE A O 1
ATOM 714 N N . ARG A 1 89 ? 5.438 9.046 -1.387 1.00 88.12 89 ARG A N 1
ATOM 715 C CA . ARG A 1 89 ? 5.551 9.760 -0.115 1.00 88.12 89 ARG A CA 1
ATOM 716 C C . ARG A 1 89 ? 4.280 10.545 0.176 1.00 88.12 89 ARG A C 1
ATOM 718 O O . ARG A 1 89 ? 3.777 11.261 -0.689 1.00 88.12 89 ARG A O 1
ATOM 725 N N . SER A 1 90 ? 3.789 10.432 1.400 1.00 84.88 90 SER A N 1
ATOM 726 C CA . SER A 1 90 ? 2.620 11.154 1.883 1.00 84.88 90 SER A CA 1
ATOM 727 C C . SER A 1 90 ? 3.034 12.560 2.283 1.00 84.88 90 SER A C 1
ATOM 729 O O . SER A 1 90 ? 4.012 12.760 3.012 1.00 84.88 90 SER A O 1
ATOM 731 N N . LEU A 1 91 ? 2.288 13.547 1.795 1.00 76.69 91 LEU A N 1
ATOM 732 C CA . LEU A 1 91 ? 2.464 14.934 2.198 1.00 76.69 91 LEU A CA 1
ATOM 733 C C . LEU A 1 91 ? 1.741 15.158 3.527 1.00 76.69 91 LEU A C 1
ATOM 735 O O . LEU A 1 91 ? 0.567 14.820 3.675 1.00 76.69 91 LEU A O 1
ATOM 739 N N . LEU A 1 92 ? 2.444 15.739 4.498 1.00 67.88 92 LEU A N 1
ATOM 740 C CA . LEU A 1 92 ? 1.833 16.209 5.737 1.00 67.88 92 LEU A CA 1
ATOM 741 C C . LEU A 1 92 ? 1.094 17.516 5.450 1.00 67.88 92 LEU A C 1
ATOM 743 O O . LEU A 1 92 ? 1.655 18.603 5.596 1.00 67.88 92 LEU A O 1
ATOM 747 N N . ASN A 1 93 ? -0.170 17.419 5.056 1.00 58.19 93 ASN A N 1
ATOM 748 C CA . ASN A 1 93 ? -1.019 18.598 4.997 1.00 58.19 93 ASN A CA 1
ATOM 749 C C . ASN A 1 93 ? -1.392 18.979 6.434 1.00 58.19 93 ASN A C 1
ATOM 751 O O . ASN A 1 93 ? -2.179 18.293 7.081 1.00 58.19 93 ASN A O 1
ATOM 755 N N . HIS A 1 94 ? -0.803 20.062 6.943 1.00 45.44 94 HIS A N 1
ATOM 756 C CA . HIS A 1 94 ? -1.249 20.698 8.180 1.00 45.44 94 HIS A CA 1
ATOM 757 C C . HIS A 1 94 ? -2.586 21.389 7.890 1.00 45.44 94 HIS A C 1
ATOM 759 O O . HIS A 1 94 ? -2.618 22.570 7.559 1.00 45.44 94 HIS A O 1
ATOM 765 N N . GLN A 1 95 ? -3.689 20.646 7.943 1.00 40.41 95 GLN A N 1
ATOM 766 C CA . GLN A 1 95 ? -4.994 21.272 8.117 1.00 40.41 95 GLN A CA 1
ATOM 767 C C . GLN A 1 95 ? -5.143 21.595 9.606 1.00 40.41 95 GLN A C 1
ATOM 769 O O . GLN A 1 95 ? -5.375 20.703 10.422 1.00 40.41 95 GLN A O 1
ATOM 774 N N . ILE A 1 96 ? -4.889 22.868 9.924 1.00 39.44 96 ILE A N 1
ATOM 775 C CA . ILE A 1 96 ? -5.373 23.554 11.128 1.00 39.44 96 ILE A CA 1
ATOM 776 C C . ILE A 1 96 ? -6.821 23.960 10.861 1.00 39.44 96 ILE A C 1
ATOM 778 O O . ILE A 1 96 ? -7.070 24.461 9.739 1.00 39.44 96 ILE A O 1
#

Sequence (96 aa):
MKGNTLSLVLDQPLHCIVLVAELMHEGDWGEVEKMLRQAMTQTGNFFHLFDLEELIRLLKASNGKPELFDFNLMNRCKKFAEVRSIHIRSLLNHQI

pLDDT: mean 88.62, std 11.84, range [39.44, 97.25]